Protein AF-A0A1H8DW14-F1 (afdb_monomer_lite)

Foldseek 3Di:
DADKDWAWDDDPNDIGTQPDMDGPPDPDDDVVVVVVSVVSVVVVVVPDD

Radius of gyration: 11.99 Å; chains: 1; bounding box: 36×20×25 Å

Secondary structure (DSSP, 8-state):
---EEEEEEEETTEEEEEEEEEE--SSSPPHHHHHHHHHHHHHHHHH--

Structure (mmCIF, N/CA/C/O backbone):
data_AF-A0A1H8DW14-F1
#
_entry.id   AF-A0A1H8DW14-F1
#
loop_
_atom_site.group_PDB
_atom_site.id
_atom_site.type_symbol
_atom_site.label_atom_id
_atom_site.label_alt_id
_atom_site.label_comp_id
_atom_site.label_asym_id
_atom_site.label_entity_id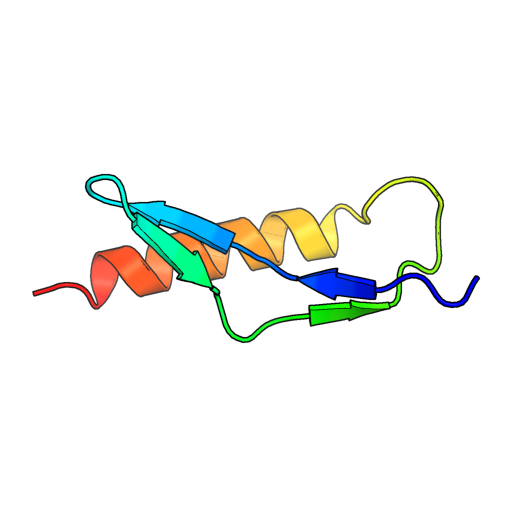
_atom_site.label_seq_id
_atom_site.pdbx_PDB_ins_code
_atom_site.Cartn_x
_atom_site.Cartn_y
_atom_site.Cartn_z
_atom_site.occupancy
_atom_site.B_iso_or_equiv
_atom_site.auth_seq_id
_atom_site.auth_comp_id
_atom_site.auth_asym_id
_atom_site.auth_atom_id
_atom_site.pdbx_PDB_model_num
ATOM 1 N N . MET A 1 1 ? 16.770 -12.870 -5.143 1.00 59.31 1 MET A N 1
ATOM 2 C CA . MET A 1 1 ? 16.204 -12.470 -3.835 1.00 59.31 1 MET A CA 1
ATOM 3 C C . MET A 1 1 ? 14.825 -13.096 -3.703 1.00 59.31 1 MET A C 1
ATOM 5 O O . MET A 1 1 ? 14.005 -12.901 -4.591 1.00 59.31 1 MET A O 1
ATOM 9 N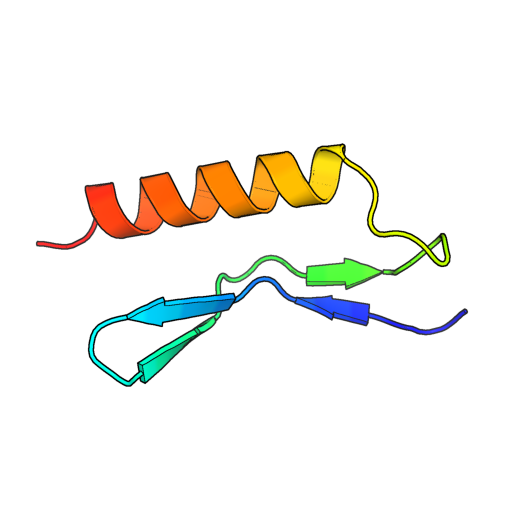 N . ASN A 1 2 ? 14.578 -13.842 -2.626 1.00 80.69 2 ASN A N 1
ATOM 10 C CA . ASN A 1 2 ? 13.257 -14.399 -2.301 1.00 80.69 2 ASN A CA 1
ATOM 11 C C . ASN A 1 2 ? 12.612 -13.551 -1.202 1.00 80.69 2 ASN A C 1
ATOM 13 O O . ASN A 1 2 ? 12.323 -14.036 -0.115 1.00 80.69 2 ASN A O 1
ATOM 17 N N . ILE A 1 3 ? 12.495 -12.248 -1.461 1.00 86.56 3 ILE A N 1
ATOM 18 C CA . ILE A 1 3 ? 11.910 -11.289 -0.523 1.00 86.56 3 ILE A CA 1
ATOM 19 C C . ILE A 1 3 ? 10.578 -10.845 -1.111 1.00 86.56 3 ILE A C 1
ATOM 21 O O . ILE A 1 3 ? 10.516 -10.460 -2.279 1.00 86.56 3 ILE A O 1
ATOM 25 N N . TYR A 1 4 ? 9.533 -10.885 -0.297 1.00 87.31 4 TYR A N 1
ATOM 26 C CA . TYR A 1 4 ? 8.186 -10.476 -0.673 1.00 87.31 4 TYR A CA 1
ATOM 27 C C . TYR A 1 4 ? 7.771 -9.277 0.174 1.00 87.31 4 TYR A C 1
ATOM 29 O O . TYR A 1 4 ? 8.103 -9.198 1.356 1.00 87.31 4 TYR A O 1
ATOM 37 N N . GLY A 1 5 ? 7.093 -8.325 -0.455 1.00 87.19 5 GLY A N 1
ATOM 38 C CA . GLY A 1 5 ? 6.437 -7.207 0.206 1.00 87.19 5 GLY A CA 1
ATOM 39 C C . GLY A 1 5 ? 4.926 -7.355 0.098 1.00 87.19 5 GLY A C 1
ATOM 40 O O . GLY A 1 5 ? 4.427 -7.908 -0.880 1.00 87.19 5 GLY A O 1
ATOM 41 N N . ALA A 1 6 ? 4.209 -6.843 1.090 1.00 91.31 6 ALA A N 1
ATOM 42 C CA . ALA A 1 6 ? 2.761 -6.689 1.066 1.00 91.31 6 ALA A CA 1
ATOM 43 C C . ALA A 1 6 ? 2.413 -5.232 1.373 1.00 91.31 6 ALA A C 1
ATOM 45 O O . ALA A 1 6 ? 3.159 -4.551 2.084 1.00 91.31 6 ALA A O 1
ATOM 46 N N . PHE A 1 7 ?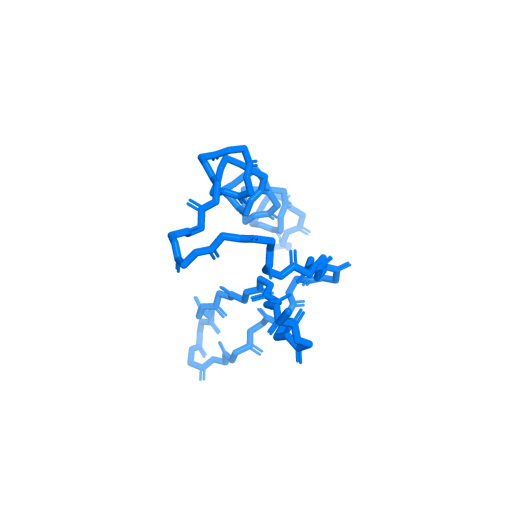 1.299 -4.754 0.829 1.00 92.50 7 PHE A N 1
ATOM 47 C CA . PHE A 1 7 ? 0.782 -3.431 1.151 1.00 92.50 7 PHE A CA 1
ATOM 48 C C . PHE A 1 7 ? -0.108 -3.495 2.392 1.00 92.50 7 PHE A C 1
ATOM 50 O O . PHE A 1 7 ? -0.967 -4.365 2.512 1.00 92.50 7 PHE A O 1
ATOM 57 N N . PHE A 1 8 ? 0.078 -2.552 3.308 1.00 94.38 8 PHE A N 1
ATOM 58 C CA . PHE A 1 8 ? -0.762 -2.400 4.490 1.00 94.38 8 PHE A CA 1
ATOM 59 C C . PHE A 1 8 ? -0.905 -0.923 4.841 1.00 94.38 8 PHE A C 1
ATOM 61 O O . PHE A 1 8 ? -0.073 -0.099 4.451 1.00 94.38 8 PHE A O 1
ATOM 68 N N . ILE A 1 9 ? -1.958 -0.599 5.582 1.00 93.88 9 ILE A N 1
ATOM 69 C CA . ILE A 1 9 ? -2.215 0.738 6.115 1.00 93.88 9 ILE A CA 1
ATOM 70 C C . ILE A 1 9 ? -2.594 0.641 7.591 1.00 93.88 9 ILE A C 1
ATOM 72 O O . ILE A 1 9 ? -3.028 -0.411 8.062 1.00 93.88 9 ILE A O 1
ATOM 76 N N . PHE A 1 10 ? -2.427 1.746 8.311 1.00 94.12 10 PHE A N 1
ATOM 77 C CA . PHE A 1 10 ? -2.970 1.897 9.655 1.00 94.12 10 PHE A CA 1
ATOM 78 C C . PHE A 1 10 ? -4.320 2.598 9.572 1.00 94.12 10 PHE A C 1
ATOM 80 O O . PHE A 1 10 ? -4.419 3.672 8.981 1.00 94.12 10 PHE A O 1
ATOM 87 N N . ASP A 1 11 ? -5.337 1.996 10.178 1.00 94.25 11 ASP A N 1
ATOM 88 C CA . ASP A 1 11 ? -6.690 2.538 10.224 1.00 94.25 11 ASP A CA 1
ATOM 89 C C . ASP A 1 11 ? -7.295 2.284 11.606 1.00 94.25 11 ASP A C 1
ATOM 91 O O . ASP A 1 11 ? -7.384 1.141 12.048 1.00 94.25 11 ASP A O 1
ATOM 95 N N . GLU A 1 12 ? -7.645 3.357 12.318 1.00 93.44 12 GLU A N 1
ATOM 96 C CA . GLU A 1 12 ? -8.262 3.306 13.658 1.00 93.44 12 GLU A CA 1
ATOM 97 C C . GLU A 1 12 ? -7.543 2.380 14.661 1.00 93.44 12 GLU A C 1
ATOM 99 O O . GLU A 1 12 ? -8.160 1.649 15.430 1.00 93.44 12 GLU A O 1
ATOM 104 N N . GLY A 1 13 ? -6.206 2.391 14.652 1.00 93.94 13 GLY A N 1
ATOM 105 C CA . GLY A 1 13 ? -5.393 1.553 15.544 1.00 93.94 13 GLY A CA 1
ATOM 106 C C . GLY A 1 13 ? -5.225 0.101 15.083 1.00 93.94 13 GLY A C 1
ATOM 107 O O . GLY A 1 13 ? -4.531 -0.664 15.748 1.00 93.94 13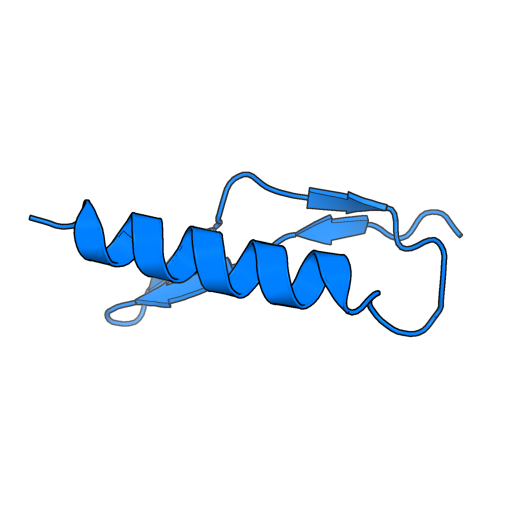 GLY A O 1
ATOM 108 N N . ASN A 1 14 ? -5.786 -0.266 13.929 1.00 94.00 14 ASN A N 1
ATOM 109 C CA . ASN A 1 14 ? -5.658 -1.586 13.321 1.00 94.00 14 ASN A CA 1
ATOM 110 C C . ASN A 1 14 ? -4.697 -1.565 12.126 1.00 94.00 14 ASN A C 1
ATOM 112 O O . ASN A 1 14 ? -4.566 -0.564 11.418 1.00 94.00 14 ASN A O 1
ATOM 116 N N . ILE A 1 15 ? -4.045 -2.703 11.877 1.00 93.62 15 ILE A N 1
ATOM 117 C CA . ILE A 1 15 ? -3.305 -2.951 10.636 1.00 93.62 15 ILE A CA 1
ATOM 118 C C . ILE A 1 15 ? -4.281 -3.554 9.631 1.00 93.62 15 ILE A C 1
ATOM 120 O O . ILE A 1 15 ? -4.766 -4.669 9.821 1.00 93.62 15 ILE A O 1
ATOM 124 N N . VAL A 1 16 ? -4.533 -2.833 8.544 1.00 92.62 16 VAL A N 1
ATOM 125 C CA . VAL A 1 16 ? -5.354 -3.311 7.432 1.00 92.62 16 VAL A CA 1
ATOM 126 C C . VAL A 1 16 ? -4.428 -3.770 6.317 1.00 92.62 16 VAL A C 1
ATOM 128 O O . VAL A 1 16 ? -3.707 -2.973 5.714 1.00 92.62 16 VAL A O 1
ATOM 131 N N . MET A 1 17 ? -4.441 -5.073 6.047 1.00 91.06 17 MET A N 1
ATOM 132 C CA . MET A 1 17 ? -3.699 -5.660 4.934 1.00 91.06 17 MET A CA 1
ATOM 133 C C . MET A 1 17 ? -4.465 -5.423 3.635 1.00 91.06 17 MET A C 1
ATOM 135 O O . MET A 1 17 ? -5.598 -5.872 3.475 1.00 91.06 17 MET A O 1
ATOM 139 N N . LEU A 1 18 ? -3.829 -4.744 2.686 1.00 86.88 18 LEU A N 1
ATOM 140 C CA . LEU A 1 18 ? -4.340 -4.627 1.329 1.00 86.88 18 LEU A CA 1
ATOM 141 C C . LEU A 1 18 ? -3.883 -5.893 0.589 1.00 86.88 18 LEU A C 1
ATOM 143 O O . LEU A 1 18 ? -2.694 -6.203 0.602 1.00 86.88 18 LEU A O 1
ATOM 147 N N . PHE A 1 19 ? -4.797 -6.645 -0.040 1.00 78.19 19 PHE A N 1
ATOM 148 C CA . PHE A 1 19 ? -4.538 -7.951 -0.689 1.00 78.19 19 PHE A CA 1
ATOM 149 C C . PHE A 1 19 ? -3.668 -7.871 -1.967 1.00 78.19 19 PHE A C 1
ATOM 151 O O . PHE A 1 19 ? -3.919 -8.534 -2.969 1.00 78.19 19 PHE A O 1
ATOM 158 N N . ASN A 1 20 ? -2.627 -7.044 -1.949 1.00 80.88 20 ASN A N 1
ATOM 159 C CA . ASN A 1 20 ? -1.622 -6.913 -2.983 1.00 80.88 20 ASN A CA 1
ATOM 160 C C . ASN A 1 20 ? -0.240 -7.126 -2.358 1.00 80.88 20 ASN A C 1
ATOM 162 O O . ASN A 1 20 ? 0.206 -6.363 -1.499 1.00 80.88 20 ASN A O 1
ATOM 166 N N . GLY A 1 21 ? 0.427 -8.186 -2.811 1.00 82.94 21 GLY A N 1
ATOM 167 C CA . GLY A 1 21 ? 1.825 -8.470 -2.517 1.00 82.94 21 GLY A CA 1
ATOM 168 C C . GLY A 1 21 ? 2.646 -8.548 -3.798 1.00 82.94 21 GLY A C 1
ATOM 169 O O . GLY A 1 21 ? 2.119 -8.829 -4.874 1.00 82.94 21 GLY A O 1
ATOM 170 N N . PHE A 1 22 ? 3.943 -8.291 -3.682 1.00 87.00 22 PHE A N 1
ATOM 171 C CA . PHE A 1 22 ? 4.876 -8.309 -4.801 1.00 87.00 22 PHE A CA 1
ATOM 172 C C . PHE A 1 22 ? 6.212 -8.915 -4.377 1.00 87.00 22 PHE A C 1
ATOM 174 O O . PHE A 1 22 ? 6.643 -8.813 -3.226 1.00 87.00 22 PHE A O 1
ATOM 181 N N . GLN A 1 23 ? 6.898 -9.551 -5.322 1.00 87.69 23 GLN A N 1
ATOM 182 C CA . GLN A 1 23 ? 8.268 -9.998 -5.107 1.00 87.69 23 GLN A CA 1
ATOM 183 C C . GLN A 1 23 ? 9.213 -8.804 -5.275 1.00 87.69 23 GLN A C 1
ATOM 185 O O . GLN A 1 23 ? 9.231 -8.161 -6.328 1.00 87.69 23 GLN A O 1
ATOM 190 N N . LYS A 1 24 ? 10.045 -8.521 -4.267 1.00 85.50 24 LYS A N 1
ATOM 191 C CA . LYS A 1 24 ? 11.115 -7.525 -4.386 1.00 85.50 24 LYS A CA 1
ATOM 192 C C . LYS A 1 24 ? 12.168 -8.033 -5.368 1.00 85.50 24 LYS A C 1
ATOM 194 O O . LYS A 1 24 ? 12.976 -8.905 -5.049 1.00 85.50 24 LYS A O 1
ATOM 199 N N . LYS A 1 25 ? 12.155 -7.459 -6.571 1.00 83.69 25 LYS A N 1
ATOM 200 C CA . LYS A 1 25 ? 13.168 -7.685 -7.616 1.00 83.69 25 LYS A CA 1
ATOM 201 C C . LYS A 1 25 ? 14.393 -6.783 -7.445 1.00 83.69 25 LYS A C 1
ATOM 203 O O . LYS A 1 25 ? 15.470 -7.112 -7.928 1.00 83.69 25 LYS A O 1
ATOM 208 N N . THR A 1 26 ? 14.232 -5.673 -6.731 1.00 84.12 26 THR A N 1
ATOM 209 C CA . THR A 1 26 ? 15.250 -4.648 -6.481 1.00 84.12 26 THR A CA 1
ATOM 210 C C . THR A 1 26 ? 15.307 -4.299 -4.993 1.00 84.12 26 THR A C 1
ATOM 212 O O . THR A 1 26 ? 14.347 -4.527 -4.254 1.00 84.12 26 THR A O 1
ATOM 215 N N . GLN A 1 27 ? 16.431 -3.734 -4.535 1.00 82.50 27 GLN A N 1
ATOM 216 C CA . GLN A 1 27 ? 16.594 -3.312 -3.136 1.00 82.50 27 GLN A CA 1
ATOM 217 C C . GLN A 1 27 ? 15.587 -2.213 -2.754 1.00 82.50 27 GLN A C 1
ATOM 219 O O . GLN A 1 27 ? 14.969 -2.269 -1.687 1.00 82.50 27 GLN A O 1
ATOM 224 N N . LYS A 1 28 ? 15.399 -1.239 -3.654 1.00 86.56 28 LYS A N 1
ATOM 225 C CA . LYS A 1 28 ? 14.378 -0.192 -3.546 1.00 86.56 28 LYS A CA 1
ATOM 226 C C . LYS A 1 28 ? 13.037 -0.708 -4.062 1.00 86.56 28 LYS A C 1
ATOM 228 O O . LYS A 1 28 ? 13.006 -1.468 -5.030 1.00 86.56 28 LYS A O 1
ATOM 233 N N . THR A 1 29 ? 11.949 -0.282 -3.428 1.00 86.69 29 THR A N 1
ATOM 234 C CA . THR A 1 29 ? 10.592 -0.539 -3.923 1.00 86.69 29 THR A CA 1
ATOM 235 C C . THR A 1 29 ? 10.390 0.230 -5.232 1.00 86.69 29 THR A C 1
ATOM 237 O O . THR A 1 29 ? 10.674 1.429 -5.246 1.00 86.69 29 THR A O 1
ATOM 240 N 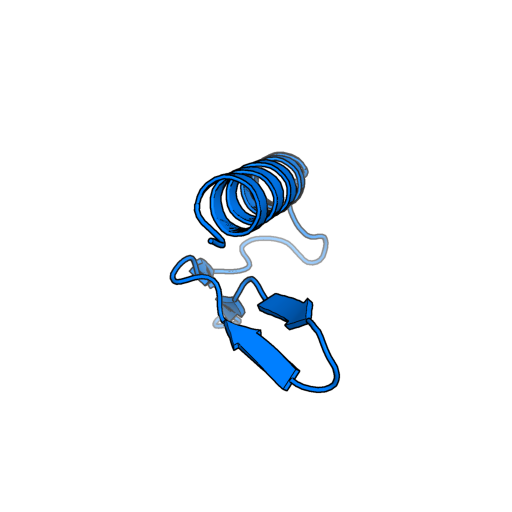N . PRO A 1 30 ? 9.952 -0.423 -6.323 1.00 88.69 30 PRO A N 1
ATOM 241 C CA . PRO A 1 30 ? 9.642 0.270 -7.569 1.00 88.69 30 PRO A CA 1
ATOM 242 C C . PRO A 1 30 ? 8.561 1.333 -7.358 1.00 88.69 30 PRO A C 1
ATOM 244 O O . PRO A 1 30 ? 7.614 1.108 -6.606 1.00 88.69 30 PRO A O 1
ATOM 247 N N . GLU A 1 31 ? 8.674 2.465 -8.048 1.00 91.44 31 GLU A N 1
ATOM 248 C CA . GLU A 1 31 ? 7.709 3.571 -7.957 1.00 91.44 31 GLU A CA 1
ATOM 249 C C . GLU A 1 31 ? 6.286 3.129 -8.331 1.00 91.44 31 GLU A C 1
ATOM 251 O O . GLU A 1 31 ? 5.333 3.464 -7.636 1.00 91.44 31 GLU A O 1
ATOM 256 N N . SER A 1 32 ? 6.155 2.234 -9.315 1.00 90.75 32 SER A N 1
ATOM 257 C CA . SER A 1 32 ? 4.873 1.642 -9.715 1.00 90.75 32 SER A CA 1
ATOM 258 C C . SER A 1 32 ? 4.163 0.883 -8.586 1.00 90.75 32 SER A C 1
ATOM 260 O O . SER A 1 32 ? 2.937 0.882 -8.510 1.00 90.75 32 SER A O 1
ATOM 262 N N . GLU A 1 33 ? 4.914 0.228 -7.693 1.00 91.25 33 GLU A N 1
ATOM 263 C CA . GLU A 1 33 ? 4.335 -0.454 -6.528 1.00 91.25 33 GLU A CA 1
ATOM 264 C C . GLU A 1 33 ? 3.880 0.564 -5.470 1.00 91.25 33 GLU A C 1
ATOM 266 O O . GLU A 1 33 ? 2.864 0.357 -4.809 1.00 91.25 33 GLU A O 1
ATOM 271 N N . ILE A 1 34 ? 4.582 1.696 -5.342 1.00 90.81 34 ILE A N 1
ATOM 272 C CA . ILE A 1 34 ? 4.198 2.792 -4.440 1.00 90.81 34 ILE A CA 1
ATOM 273 C C . ILE A 1 34 ? 2.894 3.437 -4.924 1.00 90.81 34 ILE A C 1
ATOM 275 O O . ILE A 1 34 ? 1.951 3.571 -4.145 1.00 90.81 34 ILE A O 1
ATOM 279 N N . GLU A 1 35 ? 2.804 3.776 -6.211 1.00 94.06 35 GLU A N 1
ATOM 280 C CA . GLU A 1 35 ? 1.587 4.324 -6.823 1.00 94.06 35 GLU A CA 1
ATOM 281 C C . GLU A 1 35 ? 0.394 3.375 -6.659 1.00 94.06 35 GLU A C 1
ATOM 283 O O . GLU A 1 35 ? -0.705 3.793 -6.281 1.00 94.06 35 GLU A O 1
ATOM 288 N N . LYS A 1 36 ? 0.619 2.071 -6.869 1.00 92.75 36 LYS A N 1
ATOM 289 C CA . LYS A 1 36 ? -0.403 1.041 -6.678 1.00 92.75 36 LYS A CA 1
ATOM 290 C C . LYS A 1 36 ? -0.881 0.973 -5.226 1.00 92.75 36 LYS A C 1
ATOM 292 O O . LYS A 1 36 ? -2.087 0.899 -4.995 1.00 92.75 36 LYS A O 1
ATOM 297 N N . ALA A 1 37 ? 0.027 1.042 -4.251 1.00 92.31 37 ALA A N 1
ATOM 298 C CA . ALA A 1 37 ? -0.331 1.070 -2.833 1.00 92.31 37 ALA A CA 1
ATOM 299 C C . ALA A 1 37 ? -1.185 2.301 -2.477 1.00 92.31 37 ALA A C 1
ATOM 301 O O . ALA A 1 37 ? -2.180 2.177 -1.761 1.00 92.31 37 ALA A O 1
ATOM 302 N N . VAL A 1 38 ? -0.845 3.478 -3.016 1.00 93.56 38 VAL A N 1
ATOM 303 C CA . VAL A 1 38 ? -1.615 4.717 -2.813 1.00 93.56 38 VAL A CA 1
ATOM 304 C C . VAL A 1 38 ? -3.020 4.601 -3.403 1.00 93.56 38 VAL A C 1
ATOM 306 O O . VAL A 1 38 ? -3.991 4.960 -2.736 1.00 93.56 38 VAL A O 1
ATOM 309 N N . LYS A 1 39 ? -3.149 4.058 -4.619 1.00 94.38 39 LYS A N 1
ATOM 310 C CA . LYS A 1 39 ? -4.451 3.829 -5.256 1.00 94.38 39 LYS A CA 1
ATOM 311 C C . LYS A 1 39 ? -5.333 2.898 -4.419 1.00 94.38 39 LYS A C 1
ATOM 313 O O . LYS A 1 39 ? -6.470 3.251 -4.126 1.00 94.38 39 LYS A O 1
ATOM 318 N N . LEU A 1 40 ? -4.787 1.768 -3.971 1.00 93.38 40 LEU A N 1
ATOM 319 C CA . LEU A 1 40 ? -5.512 0.794 -3.146 1.00 93.38 40 LEU A CA 1
ATOM 320 C C . LEU A 1 40 ? -5.947 1.374 -1.797 1.00 93.38 40 LEU A C 1
ATOM 322 O O . LEU A 1 40 ? -7.046 1.087 -1.333 1.00 93.38 40 LEU A O 1
ATOM 326 N N . LYS A 1 41 ? -5.116 2.221 -1.179 1.00 93.00 41 LYS A N 1
ATOM 327 C CA . LYS A 1 41 ? -5.500 2.957 0.032 1.00 93.00 41 LYS A CA 1
ATOM 328 C C . LYS A 1 41 ? -6.710 3.856 -0.231 1.00 93.00 41 LYS A C 1
ATOM 330 O O . LYS A 1 41 ? -7.645 3.873 0.563 1.00 93.00 41 LYS A O 1
ATOM 335 N N . ASN A 1 42 ? -6.684 4.621 -1.321 1.00 94.50 42 ASN A N 1
ATOM 336 C CA . ASN A 1 42 ? -7.775 5.53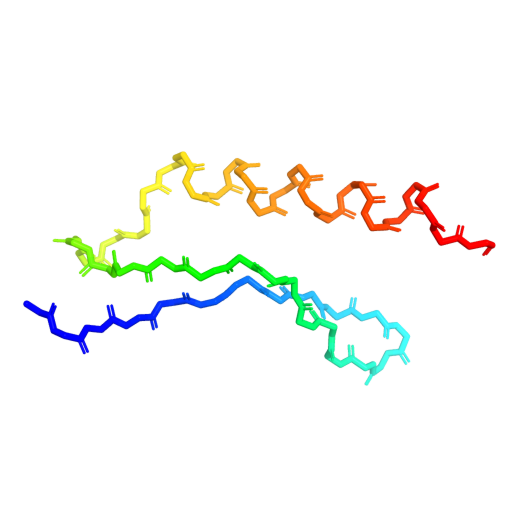4 -1.657 1.00 94.50 42 ASN A CA 1
ATOM 337 C C . ASN A 1 42 ? -9.069 4.766 -1.962 1.00 94.50 42 ASN A C 1
ATOM 339 O O . ASN A 1 42 ? -10.131 5.175 -1.508 1.00 94.50 42 ASN A O 1
ATOM 343 N N . GLU A 1 43 ? -8.974 3.637 -2.670 1.00 93.81 43 GLU A N 1
ATOM 344 C CA . GLU A 1 43 ? -10.105 2.733 -2.915 1.00 93.81 43 GLU A CA 1
ATOM 345 C C . GLU A 1 43 ? -10.674 2.165 -1.608 1.00 93.81 43 GLU A C 1
ATOM 347 O O . GLU A 1 43 ? -11.887 2.199 -1.418 1.00 93.81 43 GLU A O 1
ATOM 352 N N . TYR A 1 44 ? -9.817 1.722 -0.678 1.00 93.62 44 TYR A N 1
ATOM 353 C CA . TYR A 1 44 ? -10.241 1.252 0.644 1.00 93.62 44 TYR A CA 1
ATOM 354 C C . TYR A 1 44 ? -11.060 2.317 1.381 1.00 93.62 44 TYR A C 1
ATOM 356 O O . TYR A 1 44 ? -12.194 2.044 1.771 1.00 93.62 44 TYR A O 1
ATOM 364 N N . TYR A 1 45 ? -10.539 3.543 1.508 1.00 93.75 45 TYR A N 1
ATOM 365 C CA . TYR A 1 45 ? -11.254 4.619 2.203 1.00 93.75 45 TYR A CA 1
ATOM 366 C C . TYR A 1 45 ? -12.519 5.075 1.472 1.00 93.75 45 TYR A C 1
ATOM 368 O O . TYR A 1 45 ? -13.481 5.441 2.133 1.00 93.75 45 TYR A O 1
ATOM 376 N N . ALA A 1 46 ? -12.551 5.029 0.137 1.00 95.00 46 ALA A N 1
ATOM 377 C CA . ALA A 1 46 ? -13.758 5.335 -0.633 1.00 95.00 46 ALA A CA 1
ATOM 378 C C . ALA A 1 46 ? -14.845 4.254 -0.492 1.00 95.00 46 ALA A C 1
ATOM 380 O O . ALA A 1 46 ? -16.027 4.551 -0.633 1.00 95.00 46 ALA A O 1
ATOM 381 N N . SER A 1 47 ? -14.447 3.005 -0.236 1.00 92.88 47 SER A N 1
ATOM 382 C CA . SER A 1 47 ? -15.364 1.888 0.022 1.00 92.88 47 SER A CA 1
ATOM 383 C C . SER A 1 47 ? -15.783 1.759 1.490 1.00 92.88 47 SER A C 1
ATOM 385 O O . SER A 1 47 ? -16.693 0.987 1.792 1.00 92.88 47 SER A O 1
ATOM 387 N N . LYS A 1 48 ? -15.104 2.472 2.399 1.00 87.62 48 LYS A N 1
ATOM 388 C CA . LYS A 1 48 ? -15.384 2.430 3.833 1.00 87.62 48 LYS A CA 1
ATOM 389 C C . LYS A 1 48 ? -16.700 3.191 4.098 1.00 87.62 48 LYS A C 1
ATOM 391 O O . LYS A 1 48 ? -16.816 4.326 3.635 1.00 87.62 48 LYS A O 1
ATOM 396 N N . PRO A 1 49 ? -17.689 2.556 4.753 1.00 76.25 49 PRO A N 1
ATOM 397 C CA . PRO A 1 49 ? -19.004 3.144 5.007 1.00 76.25 49 PRO A CA 1
ATOM 398 C C . PRO A 1 49 ? -18.963 4.319 5.989 1.00 76.25 49 PRO A C 1
ATOM 400 O O . PRO A 1 49 ? -18.019 4.379 6.812 1.00 76.25 49 PRO A O 1
#

pLDDT: mean 89.11, std 6.4, range [59.31, 95.0]

Sequence (49 aa):
MNIYGAFFIFDEGNIVMLFNGFQKKTQKTPESEIEKAVKLKNEYYASKP